Protein AF-0000000066796829 (afdb_homodimer)

Solvent-accessible surface area (backbone atoms only — not comparable to full-atom values): 8267 Å² total; per-residue (Å²): 118,46,77,46,68,34,30,33,45,28,38,70,89,47,77,33,18,31,43,58,81,25,23,93,89,48,66,64,82,43,70,32,75,47,70,86,57,34,34,76,34,81,59,72,80,73,47,68,70,64,59,91,54,31,36,45,30,37,34,38,38,39,36,41,74,45,77,40,81,51,78,79,128,118,46,75,46,69,33,29,31,45,28,38,69,88,48,76,34,18,31,42,58,79,24,25,92,88,48,66,64,80,43,71,32,72,47,70,88,56,33,32,76,39,70,78,78,62,80,56,68,70,64,59,90,54,33,36,43,31,38,34,38,38,38,35,40,74,45,77,42,81,52,78,78,127

pLDDT: mean 91.76, std 9.73, range [49.38, 98.56]

Radius of gyration: 23.04 Å; Cα contacts (8 Å, |Δi|>4): 314; chains: 2; bounding box: 33×63×37 Å

Organism: Staphylococcus aureus (strain NCTC 8325 / PS 47) (NCBI:txid93061)

InterPro domains:
  IPR018918 Protein of unknown function DUF2483 [PF10656] (1-72)

Sequence (146 aa):
MKQTVTYLIKHKDENLFITNRPTEVNDTVKYSTDMRDAREFDGLDKTVIDMSKHKAIKKTVTETIEYEKVEHDMKQTVTYLIKHKDENLFITNRPTEVNDTVKYSTDMRDAREFDGLDKTVIDMSKHKAIKKTVTETIEYEKVEHD

Structure (mmCIF, N/CA/C/O backbone):
data_AF-0000000066796829-model_v1
#
loop_
_entity.id
_entity.type
_entity.pdbx_description
1 polymer 'Conserved hypothetical phage protein'
#
loop_
_atom_site.group_PDB
_atom_site.id
_atom_site.type_symbol
_atom_site.label_atom_id
_atom_site.label_alt_id
_atom_site.label_comp_id
_atom_site.label_asym_id
_atom_site.label_entity_id
_atom_site.label_seq_id
_atom_site.pdbx_PDB_ins_code
_atom_site.Cartn_x
_atom_site.Cartn_y
_atom_site.Cartn_z
_atom_site.occupancy
_atom_site.B_iso_or_equiv
_atom_site.auth_seq_id
_atom_site.auth_comp_id
_atom_site.auth_asym_id
_atom_site.auth_atom_id
_atom_site.pdbx_PDB_model_num
ATOM 1 N N . MET A 1 1 ? -6.445 5.77 -8.773 1 87.88 1 MET A N 1
ATOM 2 C CA . MET A 1 1 ? -6.688 4.395 -8.352 1 87.88 1 MET A CA 1
ATOM 3 C C . MET A 1 1 ? -5.574 3.471 -8.836 1 87.88 1 MET A C 1
ATOM 5 O O . MET A 1 1 ? -5.043 3.654 -9.93 1 87.88 1 MET A O 1
ATOM 9 N N . LYS A 1 2 ? -5.012 2.77 -7.871 1 94.12 2 LYS A N 1
ATOM 10 C CA . LYS A 1 2 ? -3.971 1.809 -8.227 1 94.12 2 LYS A CA 1
ATOM 11 C C . LYS A 1 2 ? -4.414 0.381 -7.918 1 94.12 2 LYS A C 1
ATOM 13 O O . LYS A 1 2 ? -4.938 0.106 -6.84 1 94.12 2 LYS A O 1
ATOM 18 N N . GLN A 1 3 ? -4.168 -0.468 -8.953 1 96.25 3 GLN A N 1
ATOM 19 C CA . GLN A 1 3 ? -4.5 -1.877 -8.773 1 96.25 3 GLN A CA 1
ATOM 20 C C . GLN A 1 3 ? -3.271 -2.76 -8.969 1 96.25 3 GLN A C 1
ATOM 22 O O . GLN A 1 3 ? -2.49 -2.543 -9.898 1 96.25 3 GLN A O 1
ATOM 27 N N . THR A 1 4 ? -3.1 -3.609 -8.062 1 96.25 4 THR A N 1
ATOM 28 C CA . THR A 1 4 ? -2.051 -4.613 -8.195 1 96.25 4 THR A CA 1
ATOM 29 C C . THR A 1 4 ? -2.646 -6.02 -8.219 1 96.25 4 THR A C 1
ATOM 31 O O . THR A 1 4 ? -3.469 -6.363 -7.367 1 96.25 4 THR A O 1
ATOM 34 N N . VAL A 1 5 ? -2.178 -6.781 -9.18 1 95.75 5 VAL A N 1
ATOM 35 C CA . VAL A 1 5 ? -2.682 -8.141 -9.297 1 95.75 5 VAL A CA 1
ATOM 36 C C . VAL A 1 5 ? -1.541 -9.141 -9.086 1 95.75 5 VAL A C 1
ATOM 38 O O . VAL A 1 5 ? -0.478 -9.008 -9.703 1 95.75 5 VAL A O 1
ATOM 41 N N . THR A 1 6 ? -1.811 -10.047 -8.188 1 96.19 6 THR A N 1
ATOM 42 C CA . THR A 1 6 ? -0.888 -11.164 -7.992 1 96.19 6 THR A CA 1
ATOM 43 C C . THR A 1 6 ? -1.645 -12.484 -7.91 1 96.19 6 THR A C 1
ATOM 45 O O . THR A 1 6 ? -2.877 -12.5 -7.926 1 96.19 6 THR A O 1
ATOM 48 N N . TYR A 1 7 ? -0.802 -13.586 -7.938 1 95.56 7 TYR A N 1
ATOM 49 C CA . TYR A 1 7 ? -1.424 -14.906 -7.891 1 95.56 7 TYR A CA 1
ATOM 50 C C . TYR A 1 7 ? -0.805 -15.758 -6.789 1 95.56 7 TYR A C 1
ATOM 52 O O . TYR A 1 7 ? 0.418 -15.781 -6.629 1 95.56 7 TYR A O 1
ATOM 60 N N . LEU A 1 8 ? -1.748 -16.297 -6.102 1 96.12 8 LEU A N 1
ATOM 61 C CA . LEU A 1 8 ? -1.353 -17.375 -5.191 1 96.12 8 LEU A CA 1
ATOM 62 C C . LEU A 1 8 ? -1.583 -18.734 -5.824 1 96.12 8 LEU A C 1
ATOM 64 O O . LEU A 1 8 ? -2.545 -18.922 -6.57 1 96.12 8 LEU A O 1
ATOM 68 N N . ILE A 1 9 ? -0.683 -19.688 -5.496 1 95.62 9 ILE A N 1
ATOM 69 C CA . ILE A 1 9 ? -0.829 -21.031 -6.07 1 95.62 9 ILE A CA 1
ATOM 70 C C . ILE A 1 9 ? -1.148 -22.031 -4.965 1 95.62 9 ILE A C 1
ATOM 72 O O . ILE A 1 9 ? -0.432 -22.109 -3.963 1 95.62 9 ILE A O 1
ATOM 76 N N . LYS A 1 10 ? -2.201 -22.734 -5.238 1 96.31 10 LYS A N 1
ATOM 77 C CA . LYS A 1 10 ? -2.746 -23.688 -4.281 1 96.31 10 LYS A CA 1
ATOM 78 C C . LYS A 1 10 ? -2.836 -25.094 -4.891 1 96.31 10 LYS A C 1
ATOM 80 O O . LYS A 1 10 ? -3.154 -25.234 -6.07 1 96.31 10 LYS A O 1
ATOM 85 N N . HIS A 1 11 ? -2.518 -26.094 -4.004 1 96.31 11 HIS A N 1
ATOM 86 C CA . HIS A 1 11 ? -2.76 -27.453 -4.449 1 96.31 11 HIS A CA 1
ATOM 87 C C . HIS A 1 11 ? -4.242 -27.688 -4.723 1 96.31 11 HIS A C 1
ATOM 89 O O . HIS A 1 11 ? -5.098 -27.234 -3.963 1 96.31 11 HIS A O 1
ATOM 95 N N . LYS A 1 12 ? -4.613 -28.453 -5.727 1 94.06 12 LYS A N 1
ATOM 96 C CA . LYS A 1 12 ? -5.992 -28.609 -6.168 1 94.06 12 LYS A CA 1
ATOM 97 C C . LYS A 1 12 ? -6.801 -29.422 -5.156 1 94.06 12 LYS A C 1
ATOM 99 O O . LYS A 1 12 ? -7.984 -29.156 -4.941 1 94.06 12 LYS A O 1
ATOM 104 N N . ASP A 1 13 ? -6.18 -30.297 -4.461 1 94.81 13 ASP A N 1
ATOM 105 C CA . ASP A 1 13 ? -6.906 -31.281 -3.66 1 94.81 13 ASP A CA 1
ATOM 106 C C . ASP A 1 13 ? -6.734 -31 -2.168 1 94.81 13 ASP A C 1
ATOM 108 O O . ASP A 1 13 ? -7.348 -31.672 -1.334 1 94.81 13 ASP A O 1
ATOM 112 N N . GLU A 1 14 ? -5.84 -30.125 -1.854 1 96.06 14 GLU A N 1
ATOM 113 C CA . GLU A 1 14 ? -5.539 -29.859 -0.451 1 96.06 14 GLU A CA 1
ATOM 114 C C . GLU A 1 14 ? -5.453 -28.359 -0.18 1 96.06 14 GLU A C 1
ATOM 116 O O . GLU A 1 14 ? -5.281 -27.562 -1.106 1 96.06 14 GLU A O 1
ATOM 121 N N . ASN A 1 15 ? -5.66 -28.125 1.107 1 96.25 15 ASN A N 1
ATOM 122 C CA . ASN A 1 15 ? -5.492 -26.734 1.517 1 96.25 15 ASN A CA 1
ATOM 123 C C . ASN A 1 15 ? -4.027 -26.406 1.779 1 96.25 15 ASN A C 1
ATOM 125 O O . ASN A 1 15 ? -3.65 -26.094 2.908 1 96.25 15 ASN A O 1
ATOM 129 N N . LEU A 1 16 ? -3.275 -26.562 0.697 1 98.12 16 LEU A N 1
ATOM 130 C CA . LEU A 1 16 ? -1.84 -26.297 0.74 1 98.12 16 LEU A CA 1
ATOM 131 C C . LEU A 1 16 ? -1.46 -25.188 -0.233 1 98.12 16 LEU A C 1
ATOM 133 O O . LEU A 1 16 ? -1.649 -25.328 -1.443 1 98.12 16 LEU A O 1
ATOM 137 N N . PHE A 1 17 ? -0.883 -24.141 0.291 1 97.81 17 PHE A N 1
ATOM 138 C CA . PHE A 1 17 ? -0.475 -23 -0.516 1 97.81 17 PHE A CA 1
ATOM 139 C C . PHE A 1 17 ? 1.038 -22.969 -0.693 1 97.81 17 PHE A C 1
ATOM 141 O O . PHE A 1 17 ? 1.784 -23.203 0.26 1 97.81 17 PHE A O 1
ATOM 148 N N . ILE A 1 18 ? 1.49 -22.656 -1.887 1 96.88 18 ILE A N 1
ATOM 149 C CA . ILE A 1 18 ? 2.922 -22.594 -2.164 1 96.88 18 ILE A CA 1
ATOM 150 C C . ILE A 1 18 ? 3.518 -21.344 -1.506 1 96.88 18 ILE A C 1
ATOM 152 O O . ILE A 1 18 ? 2.971 -20.25 -1.63 1 96.88 18 ILE A O 1
ATOM 156 N N . THR A 1 19 ? 4.695 -21.609 -0.839 1 97.5 19 THR A N 1
ATOM 157 C CA . THR A 1 19 ? 5.246 -20.5 -0.053 1 97.5 19 THR A CA 1
ATOM 158 C C . THR A 1 19 ? 6.57 -20.031 -0.644 1 97.5 19 THR A C 1
ATOM 160 O O . THR A 1 19 ? 7.098 -18.984 -0.24 1 97.5 19 THR A O 1
ATOM 163 N N . ASN A 1 20 ? 7.195 -20.781 -1.555 1 95.44 20 ASN A N 1
ATOM 164 C CA . ASN A 1 20 ? 8.461 -20.406 -2.174 1 95.44 20 ASN A CA 1
ATOM 165 C C . ASN A 1 20 ? 8.352 -20.359 -3.695 1 95.44 20 ASN A C 1
ATOM 167 O O . ASN A 1 20 ? 7.262 -20.531 -4.246 1 95.44 20 ASN A O 1
ATOM 171 N N . ARG A 1 21 ? 9.461 -19.922 -4.309 1 93 21 ARG A N 1
ATOM 172 C CA . ARG A 1 21 ? 9.508 -19.844 -5.766 1 93 21 ARG A CA 1
ATOM 173 C C . ARG A 1 21 ? 10.367 -20.969 -6.344 1 93 21 ARG A C 1
ATOM 175 O O . ARG A 1 21 ? 11.57 -20.781 -6.566 1 93 21 ARG A O 1
ATOM 182 N N . PRO A 1 22 ? 9.727 -21.984 -6.66 1 92.62 22 PRO A N 1
ATOM 183 C CA . PRO A 1 22 ? 10.516 -23.031 -7.312 1 92.62 22 PRO A CA 1
ATOM 184 C C . PRO A 1 22 ? 11.039 -22.609 -8.688 1 92.62 22 PRO A C 1
ATOM 186 O O . PRO A 1 22 ? 10.32 -21.953 -9.445 1 92.62 22 PRO A O 1
ATOM 189 N N . THR A 1 23 ? 12.266 -22.906 -8.961 1 90.31 23 THR A N 1
ATOM 190 C CA . THR A 1 23 ? 12.898 -22.641 -10.25 1 90.31 23 THR A CA 1
ATOM 191 C C . THR A 1 23 ? 13.547 -23.891 -10.805 1 90.31 23 THR A C 1
ATOM 193 O O . THR A 1 23 ? 13.492 -24.953 -10.18 1 90.31 23 THR A O 1
ATOM 196 N N . GLU A 1 24 ? 14.156 -23.766 -12.023 1 88.75 24 GLU A N 1
ATOM 197 C CA . GLU A 1 24 ? 14.844 -24.906 -12.625 1 88.75 24 GLU A CA 1
ATOM 198 C C . GLU A 1 24 ? 16.031 -25.344 -11.781 1 88.75 24 GLU A C 1
ATOM 200 O O . GLU A 1 24 ? 16.359 -26.531 -11.711 1 88.75 24 GLU A O 1
ATOM 205 N N . VAL A 1 25 ? 16.641 -24.422 -11.109 1 89.31 25 VAL A N 1
ATOM 206 C CA . VAL A 1 25 ? 17.82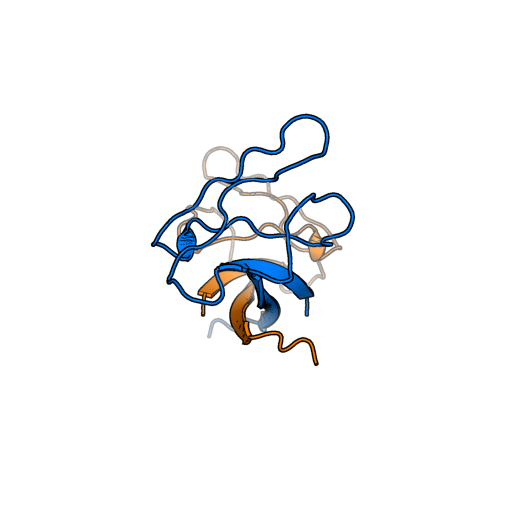8 -24.688 -10.312 1 89.31 25 VAL A CA 1
ATOM 207 C C . VAL A 1 25 ? 17.422 -25.266 -8.961 1 89.31 25 VAL A C 1
ATOM 209 O O . VAL A 1 25 ? 18.031 -26.234 -8.477 1 89.31 25 VAL A O 1
ATOM 212 N N . ASN A 1 26 ? 16.453 -24.703 -8.367 1 91.31 26 ASN A N 1
ATOM 213 C CA . ASN A 1 26 ? 15.852 -25.188 -7.125 1 91.31 26 ASN A CA 1
ATOM 214 C C . ASN A 1 26 ? 14.367 -25.484 -7.297 1 91.31 26 ASN A C 1
ATOM 216 O O . ASN A 1 26 ? 13.531 -24.594 -7.152 1 91.31 26 ASN A O 1
ATOM 220 N N . ASP A 1 27 ? 14.133 -26.797 -7.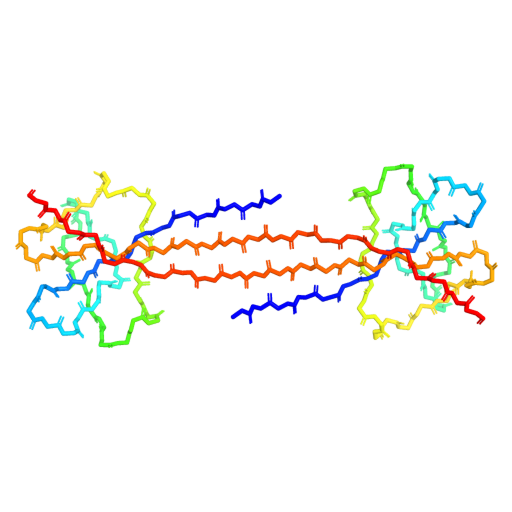453 1 90.31 27 ASP A N 1
ATOM 221 C CA . ASP A 1 27 ? 12.766 -27.141 -7.812 1 90.31 27 ASP A CA 1
ATOM 222 C C . ASP A 1 27 ? 11.969 -27.578 -6.586 1 90.31 27 ASP A C 1
ATOM 224 O O . ASP A 1 27 ? 10.852 -28.094 -6.715 1 90.31 27 ASP A O 1
ATOM 228 N N . THR A 1 28 ? 12.547 -27.359 -5.438 1 94.88 28 THR A N 1
ATOM 229 C CA . THR A 1 28 ? 11.82 -27.672 -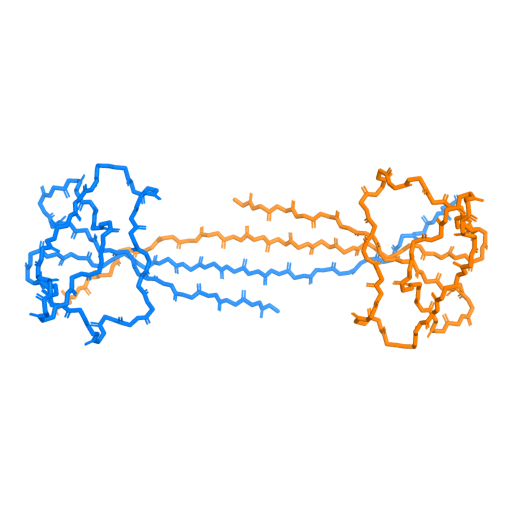4.211 1 94.88 28 THR A CA 1
ATOM 230 C C . THR A 1 28 ? 10.562 -26.812 -4.098 1 94.88 28 THR A C 1
ATOM 232 O O . THR A 1 28 ? 10.617 -25.594 -4.336 1 94.88 28 THR A O 1
ATOM 235 N N . VAL A 1 29 ? 9.492 -27.531 -3.742 1 95.31 29 VAL A N 1
ATOM 236 C CA . VAL A 1 29 ? 8.25 -26.797 -3.518 1 95.31 29 VAL A CA 1
ATOM 237 C C . VAL A 1 29 ? 7.871 -26.859 -2.039 1 95.31 29 VAL A C 1
ATOM 239 O O . VAL A 1 29 ? 7.785 -27.938 -1.458 1 95.31 29 VAL A O 1
ATOM 242 N N . LYS A 1 30 ? 7.707 -25.719 -1.484 1 97.06 30 LYS A N 1
ATOM 243 C CA . LYS A 1 30 ? 7.281 -25.625 -0.091 1 97.06 30 LYS A CA 1
ATOM 244 C C . LYS A 1 30 ? 5.832 -25.172 0.011 1 97.06 30 LYS A C 1
ATOM 246 O O . LYS A 1 30 ? 5.363 -24.375 -0.811 1 97.06 30 LYS A O 1
ATOM 251 N N . TYR A 1 31 ? 5.148 -25.641 1.113 1 98 31 TYR A N 1
ATOM 252 C CA . TYR A 1 31 ? 3.721 -25.391 1.276 1 98 31 TYR A CA 1
ATOM 253 C C . TYR A 1 31 ? 3.414 -24.891 2.686 1 98 31 TYR A C 1
ATOM 255 O O . TYR A 1 31 ? 4.203 -25.109 3.609 1 98 31 TYR A O 1
ATOM 263 N N . SER A 1 32 ? 2.332 -24.234 2.783 1 98.56 32 SER A N 1
ATOM 264 C CA . SER A 1 32 ? 1.718 -23.875 4.055 1 98.56 32 SER A CA 1
ATOM 265 C C . SER A 1 32 ? 0.21 -24.094 4.027 1 98.56 32 SER A C 1
ATOM 267 O O . SER A 1 32 ? -0.426 -23.953 2.98 1 98.56 32 SER A O 1
ATOM 269 N N . THR A 1 33 ? -0.346 -24.406 5.227 1 97.88 33 THR A N 1
ATOM 270 C CA . THR A 1 33 ? -1.798 -24.5 5.328 1 97.88 33 THR A CA 1
ATOM 271 C C . THR A 1 33 ? -2.414 -23.125 5.566 1 97.88 33 THR A C 1
ATOM 273 O O . THR A 1 33 ? -3.633 -22.953 5.477 1 97.88 33 THR A O 1
ATOM 276 N N . ASP A 1 34 ? -1.61 -22.203 5.844 1 97.75 34 ASP A N 1
ATOM 277 C CA . ASP A 1 34 ? -2.041 -20.828 6.031 1 97.75 34 ASP A CA 1
ATOM 278 C C . ASP A 1 34 ? -1.873 -20.016 4.742 1 97.75 34 ASP A C 1
ATOM 280 O O . ASP A 1 34 ? -0.752 -19.828 4.266 1 97.75 34 ASP A O 1
ATOM 284 N N . MET A 1 35 ? -3.01 -19.594 4.188 1 95.81 35 MET A N 1
ATOM 285 C CA . MET A 1 35 ? -2.988 -18.828 2.945 1 95.81 35 MET A CA 1
ATOM 286 C C . MET A 1 35 ? -2.156 -17.562 3.1 1 95.81 35 MET A C 1
ATOM 288 O O . MET A 1 35 ? -1.556 -17.078 2.135 1 95.81 35 MET A O 1
ATOM 292 N N . ARG A 1 36 ? -1.982 -17.062 4.246 1 95.12 36 ARG A N 1
ATOM 293 C CA . ARG A 1 36 ? -1.253 -15.812 4.469 1 95.12 36 ARG A CA 1
ATOM 294 C C . ARG A 1 36 ? 0.238 -16 4.207 1 95.12 36 ARG A C 1
ATOM 296 O O . ARG A 1 36 ? 0.959 -15.023 3.982 1 95.12 36 ARG A O 1
ATOM 303 N N . ASP A 1 37 ? 0.633 -17.219 4.168 1 97.38 37 ASP A N 1
ATOM 304 C CA . ASP A 1 37 ? 2.039 -17.531 3.941 1 97.38 37 ASP A CA 1
ATOM 305 C C . ASP A 1 37 ? 2.332 -17.703 2.451 1 97.38 37 ASP A C 1
ATOM 307 O O . ASP A 1 37 ? 3.492 -17.797 2.049 1 97.38 37 ASP A O 1
ATOM 311 N N . ALA A 1 38 ? 1.327 -17.703 1.727 1 97.12 38 ALA A N 1
ATOM 312 C CA . ALA A 1 38 ? 1.488 -18 0.308 1 97.12 38 ALA A CA 1
ATOM 313 C C . ALA A 1 38 ? 2.377 -16.969 -0.381 1 97.12 38 ALA A C 1
ATOM 315 O O . ALA A 1 38 ? 2.264 -15.773 -0.119 1 97.12 38 ALA A O 1
ATOM 316 N N . ARG A 1 39 ? 3.146 -17.469 -1.212 1 95.62 39 ARG A N 1
ATOM 317 C CA . ARG A 1 39 ? 3.906 -16.578 -2.086 1 95.62 39 ARG A CA 1
ATOM 318 C C . ARG A 1 39 ? 3.002 -15.93 -3.127 1 95.62 39 ARG A C 1
ATOM 320 O O . ARG A 1 39 ? 2.125 -16.594 -3.691 1 95.62 39 ARG A O 1
ATOM 327 N N . GLU A 1 40 ? 3.277 -14.656 -3.363 1 95.75 40 GLU A N 1
ATOM 328 C CA . GLU A 1 40 ? 2.564 -13.961 -4.426 1 95.75 40 GLU A CA 1
ATOM 329 C C . GLU A 1 40 ? 3.367 -13.953 -5.723 1 95.75 40 GLU A C 1
ATOM 331 O O . GLU A 1 40 ? 4.527 -13.547 -5.742 1 95.75 40 GLU A O 1
ATOM 336 N N . PHE A 1 41 ? 2.697 -14.367 -6.77 1 93.56 41 PHE A N 1
ATOM 337 C CA . PHE A 1 41 ? 3.324 -14.43 -8.086 1 93.56 41 PHE A CA 1
ATOM 338 C C . PHE A 1 41 ? 2.742 -13.367 -9.008 1 93.56 41 PHE A C 1
ATOM 340 O O . PHE A 1 41 ? 1.546 -13.078 -8.961 1 93.56 41 PHE A O 1
ATOM 347 N N . ASP A 1 42 ? 3.486 -12.625 -9.82 1 87.31 42 ASP A N 1
ATOM 348 C CA . ASP A 1 42 ? 3.016 -11.633 -10.781 1 87.31 42 ASP A CA 1
ATOM 349 C C . ASP A 1 42 ? 3.027 -12.195 -12.203 1 87.31 42 ASP A C 1
ATOM 351 O O . ASP A 1 42 ? 2.418 -11.625 -13.109 1 87.31 42 ASP A O 1
ATOM 355 N N . GLY A 1 43 ? 3.545 -13.242 -12.445 1 70.56 43 GLY A N 1
ATOM 356 C CA . GLY A 1 43 ? 3.709 -13.984 -13.68 1 70.56 43 GLY A CA 1
ATOM 357 C C . GLY A 1 43 ? 4.344 -15.344 -13.484 1 70.56 43 GLY A C 1
ATOM 358 O O . GLY A 1 43 ? 5.129 -15.539 -12.555 1 70.56 43 GLY A O 1
ATOM 359 N N . LEU A 1 44 ? 3.512 -16.219 -13.703 1 62.69 44 LEU A N 1
ATOM 360 C CA . LEU A 1 44 ? 3.969 -17.594 -13.484 1 62.69 44 LEU A CA 1
ATOM 361 C C . LEU A 1 44 ? 5.094 -17.938 -14.453 1 62.69 44 LEU A C 1
ATOM 363 O O . LEU A 1 44 ? 5.566 -19.078 -14.469 1 62.69 44 LEU A O 1
ATOM 367 N N . ASP A 1 45 ? 5.676 -17.062 -15.195 1 61.5 45 ASP A N 1
ATOM 368 C CA . ASP A 1 45 ? 6.504 -17.469 -16.328 1 61.5 45 ASP A CA 1
ATOM 369 C C . ASP A 1 45 ? 7.82 -18.078 -15.844 1 61.5 45 ASP A C 1
ATOM 371 O O . ASP A 1 45 ? 8.367 -18.969 -16.5 1 61.5 45 ASP A O 1
ATOM 375 N N . LYS A 1 46 ? 8.32 -17.797 -14.648 1 70.31 46 LYS A N 1
ATOM 376 C CA . LYS A 1 46 ? 9.656 -18.312 -14.344 1 70.31 46 LYS A CA 1
ATOM 377 C C . LYS A 1 46 ? 9.594 -19.406 -13.281 1 70.31 46 LYS A C 1
ATOM 379 O O . LYS A 1 46 ? 10.609 -19.734 -12.672 1 70.31 46 LYS A O 1
ATOM 384 N N . THR A 1 47 ? 8.406 -19.938 -13.117 1 79.75 47 THR A N 1
ATOM 385 C CA . THR A 1 47 ? 8.32 -20.938 -12.062 1 79.75 47 THR A CA 1
ATOM 386 C C . THR A 1 47 ? 8.117 -22.328 -12.656 1 79.75 47 THR A C 1
ATOM 388 O O . THR A 1 47 ? 7.656 -22.469 -13.797 1 79.75 47 THR A O 1
ATOM 391 N N . VAL A 1 48 ? 8.695 -23.344 -12.016 1 87.81 48 VAL A N 1
ATOM 392 C CA . VAL A 1 48 ? 8.539 -24.734 -12.43 1 87.81 48 VAL A CA 1
ATOM 393 C C . VAL A 1 48 ? 7.41 -25.391 -11.633 1 87.81 48 VAL A C 1
ATOM 395 O O . VAL A 1 48 ? 7.551 -26.516 -11.148 1 87.81 48 VAL A O 1
ATOM 398 N N . ILE A 1 49 ? 6.379 -24.688 -11.492 1 91.44 49 ILE A N 1
ATOM 399 C CA . ILE A 1 49 ? 5.242 -25.203 -10.75 1 91.44 49 ILE A CA 1
ATOM 400 C C . ILE A 1 49 ? 4.355 -26.031 -11.672 1 91.44 49 ILE A C 1
ATOM 402 O O . ILE A 1 49 ? 4.027 -25.594 -12.781 1 91.44 49 ILE A O 1
ATOM 406 N N . ASP A 1 50 ? 3.955 -27.25 -11.258 1 91.56 50 ASP A N 1
ATOM 407 C CA . ASP A 1 50 ? 3.041 -28.125 -12 1 91.56 50 ASP A CA 1
ATOM 408 C C . ASP A 1 50 ? 1.596 -27.656 -11.852 1 91.56 50 ASP A C 1
ATOM 410 O O . ASP A 1 50 ? 0.92 -28 -10.883 1 91.56 50 ASP A O 1
ATOM 414 N N . MET A 1 51 ? 1.081 -27.047 -12.828 1 91.88 51 MET A N 1
ATOM 415 C CA . MET A 1 51 ? -0.245 -26.453 -12.758 1 91.88 51 MET A CA 1
ATOM 416 C C . MET A 1 51 ? -1.335 -27.484 -12.961 1 91.88 51 MET A C 1
ATOM 418 O O . MET A 1 51 ? -2.516 -27.219 -12.742 1 91.88 51 MET A O 1
ATOM 422 N N . SER A 1 52 ? -0.97 -28.609 -13.383 1 92.25 52 SER A N 1
ATOM 423 C CA . SER A 1 52 ? -1.964 -29.672 -13.445 1 92.25 52 SER A CA 1
ATOM 424 C C . SER A 1 52 ? -2.396 -30.109 -12.047 1 92.25 52 SER A C 1
ATOM 426 O O . SER A 1 52 ? -3.496 -30.641 -11.867 1 92.25 52 SER A O 1
ATOM 428 N N . LYS A 1 53 ? -1.571 -29.828 -11.078 1 94.38 53 LYS A N 1
ATOM 429 C CA . LYS A 1 53 ? -1.854 -30.219 -9.703 1 94.38 53 LYS A CA 1
ATOM 430 C C . LYS A 1 53 ? -2.172 -29 -8.836 1 94.38 53 LYS A C 1
ATOM 432 O O . LYS A 1 53 ? -2.41 -29.141 -7.637 1 94.3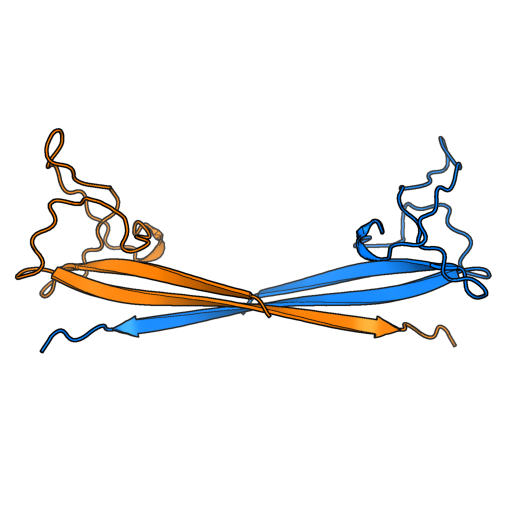8 53 LYS A O 1
ATOM 437 N N . HIS A 1 54 ? -2.117 -27.906 -9.453 1 95.31 54 HIS A N 1
ATOM 438 C CA . HIS A 1 54 ? -2.303 -26.656 -8.703 1 95.31 54 HIS A CA 1
ATOM 439 C C . HIS A 1 54 ? -3.309 -25.75 -9.391 1 95.31 54 HIS A C 1
ATOM 441 O O . HIS A 1 54 ? -3.633 -25.938 -10.562 1 95.31 54 HIS A O 1
ATOM 447 N N . LYS A 1 55 ? -3.82 -24.891 -8.609 1 94 55 LYS A N 1
ATOM 448 C CA . LYS A 1 55 ? -4.672 -23.828 -9.117 1 94 55 LYS A CA 1
ATOM 449 C C . LYS A 1 55 ? -4.211 -22.453 -8.609 1 94 55 LYS A C 1
ATOM 451 O O . LYS A 1 55 ? -3.602 -22.359 -7.543 1 94 55 LYS A O 1
ATOM 456 N N . ALA A 1 56 ? -4.52 -21.547 -9.5 1 94.31 56 ALA A N 1
ATOM 457 C CA . ALA A 1 56 ? -4.145 -20.188 -9.141 1 94.31 56 ALA A CA 1
ATOM 458 C C . ALA A 1 56 ? -5.312 -19.453 -8.484 1 94.31 56 ALA A C 1
ATOM 460 O O . ALA A 1 56 ? -6.469 -19.625 -8.875 1 94.31 56 ALA A O 1
ATOM 461 N N . ILE A 1 57 ? -4.996 -18.688 -7.512 1 95.56 57 ILE A N 1
ATOM 462 C CA . ILE A 1 57 ? -5.902 -17.734 -6.895 1 95.56 57 ILE A CA 1
ATOM 463 C C . ILE A 1 57 ? -5.449 -16.312 -7.219 1 95.56 57 ILE A C 1
ATOM 465 O O . ILE A 1 57 ? -4.332 -15.914 -6.867 1 95.56 57 ILE A O 1
ATOM 469 N N . LYS A 1 58 ? -6.355 -15.617 -7.824 1 96.06 58 LYS A N 1
ATOM 470 C CA . LYS A 1 58 ? -6.062 -14.227 -8.164 1 96.06 58 LYS A CA 1
ATOM 471 C C . LYS A 1 58 ? -6.293 -13.312 -6.965 1 96.06 58 LYS A C 1
ATOM 473 O O . LYS A 1 58 ? -7.344 -13.375 -6.324 1 96.06 58 LYS A O 1
ATOM 478 N N . LYS A 1 59 ? -5.289 -12.586 -6.668 1 96.38 59 LYS A N 1
ATOM 479 C CA . LYS A 1 59 ? -5.363 -11.547 -5.645 1 96.38 59 LYS A CA 1
ATOM 480 C C . LYS A 1 59 ? -5.289 -10.156 -6.273 1 96.38 59 LYS A C 1
ATOM 482 O O . LYS A 1 59 ? -4.32 -9.828 -6.957 1 96.38 59 LYS A O 1
ATOM 487 N N . THR A 1 60 ? -6.273 -9.352 -6.004 1 97.31 60 THR A N 1
ATOM 488 C CA . THR A 1 60 ? -6.289 -7.977 -6.5 1 97.31 60 THR A CA 1
ATOM 489 C C . THR A 1 60 ? -6.289 -6.984 -5.34 1 97.31 60 THR A C 1
ATOM 491 O O . THR A 1 60 ? -7.16 -7.043 -4.469 1 97.31 60 THR A O 1
ATOM 494 N N . VAL A 1 61 ? -5.348 -6.203 -5.305 1 97.38 61 VAL A N 1
ATOM 495 C CA . VAL A 1 61 ? -5.289 -5.109 -4.344 1 97.38 61 VAL A CA 1
ATOM 496 C C . VAL A 1 61 ? -5.629 -3.793 -5.035 1 97.38 61 VAL A C 1
ATOM 498 O O . VAL A 1 61 ? -4.953 -3.389 -5.984 1 97.38 61 VAL A O 1
ATOM 501 N N . THR A 1 62 ? -6.668 -3.191 -4.613 1 98.25 62 THR A N 1
ATOM 502 C CA . THR A 1 62 ? -7.082 -1.901 -5.152 1 98.25 62 THR A CA 1
ATOM 503 C C . THR A 1 62 ? -6.871 -0.793 -4.125 1 98.25 62 THR A C 1
ATOM 505 O O . THR A 1 62 ? -7.332 -0.897 -2.986 1 98.25 62 THR A O 1
ATOM 508 N N . GLU A 1 63 ? -6.148 0.122 -4.574 1 98.12 63 GLU A N 1
ATOM 509 C CA . GLU A 1 63 ? -5.922 1.296 -3.736 1 98.12 63 GLU A CA 1
ATOM 510 C C . GLU A 1 63 ? -6.625 2.525 -4.305 1 98.12 63 GLU A C 1
ATOM 512 O O . GLU A 1 63 ? -6.453 2.854 -5.48 1 98.12 63 GLU A O 1
ATOM 517 N N . THR A 1 64 ? -7.41 3.18 -3.473 1 97.81 64 THR A N 1
ATOM 518 C CA . THR A 1 64 ? -8.047 4.441 -3.826 1 97.81 64 THR A CA 1
ATOM 519 C C . THR A 1 64 ? -7.637 5.551 -2.859 1 97.81 64 THR A C 1
ATOM 521 O O . THR A 1 64 ? -7.496 5.309 -1.658 1 97.81 64 THR A O 1
ATOM 524 N N . ILE A 1 65 ? -7.355 6.703 -3.514 1 96.56 65 ILE A N 1
ATOM 525 C CA . ILE A 1 65 ? -6.973 7.855 -2.703 1 96.56 65 ILE A CA 1
ATOM 526 C C . ILE A 1 65 ? -8.031 8.953 -2.836 1 96.56 65 ILE A C 1
ATOM 528 O O . ILE A 1 65 ? -8.461 9.273 -3.945 1 96.56 65 ILE A O 1
ATOM 532 N N . GLU A 1 66 ? -8.445 9.438 -1.754 1 97.19 66 GLU A N 1
ATOM 533 C CA . GLU A 1 66 ? -9.375 10.562 -1.705 1 97.19 66 GLU A CA 1
ATOM 534 C C . GLU A 1 66 ? -8.797 11.734 -0.917 1 97.19 66 GLU A C 1
ATOM 536 O O . GLU A 1 66 ? -8.148 11.531 0.115 1 97.19 66 GLU A O 1
ATOM 541 N N . TYR A 1 67 ? -9.031 12.906 -1.453 1 96.44 67 TYR A N 1
ATOM 542 C CA . TYR A 1 67 ? -8.672 14.141 -0.764 1 96.44 67 TYR A CA 1
ATOM 543 C C . TYR A 1 67 ? -9.906 14.953 -0.423 1 96.44 67 TYR A C 1
ATOM 545 O O . TYR A 1 67 ? -10.836 15.047 -1.229 1 96.44 67 TYR A O 1
ATOM 553 N N . GLU A 1 68 ? -9.867 15.453 0.803 1 96.25 68 GLU A N 1
ATOM 554 C CA . GLU A 1 68 ? -10.953 16.312 1.249 1 96.25 68 GLU A CA 1
ATOM 555 C C . GLU A 1 68 ? -10.414 17.531 2.018 1 96.25 68 GLU A C 1
ATOM 557 O O . GLU A 1 68 ? -9.578 17.375 2.91 1 96.25 68 GLU A O 1
ATOM 562 N N . LYS A 1 69 ? -10.953 18.703 1.669 1 93 69 LYS A N 1
ATOM 563 C CA . LYS A 1 69 ? -10.625 19.875 2.473 1 93 69 LYS A CA 1
ATOM 564 C C . LYS A 1 69 ? -11.289 19.812 3.846 1 93 69 LYS A C 1
ATOM 566 O O . LYS A 1 69 ? -12.461 19.469 3.959 1 93 69 LYS A O 1
ATOM 571 N N . VAL A 1 70 ? -10.406 20.078 4.871 1 88.88 70 VAL A N 1
ATOM 572 C CA . VAL A 1 70 ? -10.961 20.094 6.223 1 88.88 70 VAL A CA 1
ATOM 573 C C . VAL A 1 70 ? -11.32 21.516 6.617 1 88.88 70 VAL A C 1
ATOM 575 O O . VAL A 1 70 ? -10.516 22.438 6.469 1 88.88 70 VAL A O 1
ATOM 578 N N . GLU A 1 71 ? -12.562 21.953 6.68 1 73.12 71 GLU A N 1
ATOM 579 C CA . GLU A 1 71 ? -12.969 23.281 7.133 1 73.12 71 GLU A CA 1
ATOM 580 C C . GLU A 1 71 ? -13.031 23.344 8.656 1 73.12 71 GLU A C 1
ATOM 582 O O . GLU A 1 71 ? -13.578 22.453 9.305 1 73.12 71 GLU A O 1
ATOM 587 N N . HIS A 1 72 ? -12.133 23.922 9.25 1 62.62 72 HIS A N 1
ATOM 588 C CA . HIS A 1 72 ? -12.383 24.219 10.664 1 62.62 72 HIS A CA 1
ATOM 589 C C . HIS A 1 72 ? -13.398 25.344 10.828 1 62.62 72 HIS A C 1
ATOM 591 O O . HIS A 1 72 ? -13.289 26.375 10.164 1 62.62 72 HIS A O 1
ATOM 597 N N . ASP A 1 73 ? -14.594 24.953 11.219 1 49.41 73 ASP A N 1
ATOM 598 C CA . ASP A 1 73 ? -15.414 26.047 11.734 1 49.41 73 ASP A CA 1
ATOM 599 C C . ASP A 1 73 ? -14.727 26.734 12.914 1 49.41 73 ASP A C 1
ATOM 601 O O . ASP A 1 73 ? -13.992 26.094 13.672 1 49.41 73 ASP A O 1
ATOM 605 N N . MET B 1 1 ? -10.445 -4.777 4.289 1 88.38 1 MET B N 1
ATOM 606 C CA . MET B 1 1 ? -10.281 -3.395 3.848 1 88.38 1 MET B CA 1
ATOM 607 C C . MET B 1 1 ? -9.445 -2.602 4.844 1 88.38 1 MET B C 1
ATOM 609 O O . MET B 1 1 ? -9.531 -2.83 6.055 1 88.38 1 MET B O 1
ATOM 613 N N . LYS B 1 2 ? -8.43 -1.968 4.293 1 94.38 2 LYS B N 1
ATOM 614 C CA . LYS B 1 2 ? -7.586 -1.127 5.137 1 94.38 2 LYS B CA 1
ATOM 615 C C . LYS B 1 2 ? -7.656 0.334 4.703 1 94.38 2 LYS B C 1
ATOM 617 O O . LYS B 1 2 ? -7.559 0.638 3.512 1 94.38 2 LYS B O 1
ATOM 622 N N . GLN B 1 3 ? -7.848 1.171 5.758 1 96.19 3 GLN B N 1
ATOM 623 C CA . GLN B 1 3 ? -7.883 2.604 5.477 1 96.19 3 GLN B CA 1
ATOM 624 C C . GLN B 1 3 ? -6.809 3.344 6.266 1 96.19 3 GLN B C 1
ATOM 626 O O . GLN B 1 3 ? -6.594 3.066 7.449 1 96.19 3 GLN B O 1
ATOM 631 N N . THR B 1 4 ? -6.145 4.152 5.551 1 96.12 4 THR B N 1
ATOM 632 C CA . THR B 1 4 ? -5.184 5.035 6.195 1 96.12 4 THR B CA 1
ATOM 633 C C . THR B 1 4 ? -5.555 6.496 5.969 1 96.12 4 THR B C 1
ATOM 635 O O . THR B 1 4 ? -5.809 6.91 4.832 1 96.12 4 THR B O 1
ATOM 638 N N . VAL B 1 5 ? -5.531 7.219 7.062 1 95.56 5 VAL B N 1
ATOM 639 C CA . VAL B 1 5 ? -5.875 8.633 6.961 1 95.56 5 VAL B CA 1
ATOM 640 C C . VAL B 1 5 ? -4.676 9.492 7.352 1 95.56 5 VAL B C 1
ATOM 642 O O . VAL B 1 5 ? -4.059 9.266 8.398 1 95.56 5 VAL B O 1
ATOM 645 N N . THR B 1 6 ? -4.355 10.391 6.449 1 96.19 6 THR B N 1
ATOM 646 C CA . THR B 1 6 ? -3.338 11.398 6.754 1 96.19 6 THR B CA 1
ATOM 647 C C . THR B 1 6 ? -3.814 12.789 6.352 1 96.19 6 THR B C 1
ATOM 649 O O . THR B 1 6 ? -4.895 12.938 5.773 1 96.19 6 THR B O 1
ATOM 652 N N . TYR B 1 7 ? -2.992 13.789 6.828 1 95.38 7 TYR B N 1
ATOM 653 C CA . TYR B 1 7 ? -3.365 15.164 6.523 1 95.38 7 TYR B CA 1
ATOM 654 C C . TYR B 1 7 ? -2.201 15.914 5.895 1 95.38 7 TYR B C 1
ATOM 656 O O . TYR B 1 7 ? -1.064 15.82 6.363 1 95.38 7 TYR B O 1
ATOM 664 N N . LEU B 1 8 ? -2.631 16.531 4.855 1 96.12 8 LEU B N 1
ATOM 665 C CA . LEU B 1 8 ? -1.727 17.516 4.277 1 96.12 8 LEU B CA 1
ATOM 666 C C . LEU B 1 8 ? -2.078 18.922 4.758 1 96.12 8 LEU B C 1
ATOM 668 O O . LEU B 1 8 ? -3.254 19.25 4.945 1 96.12 8 LEU B O 1
ATOM 672 N N . ILE B 1 9 ? -1.017 19.766 4.926 1 95.69 9 ILE B N 1
ATOM 673 C CA . ILE B 1 9 ? -1.268 21.125 5.395 1 95.69 9 ILE B CA 1
ATOM 674 C C . ILE B 1 9 ? -0.899 22.125 4.301 1 95.69 9 ILE B C 1
ATOM 676 O O . ILE B 1 9 ? 0.214 22.094 3.773 1 95.69 9 ILE B O 1
ATOM 680 N N . LYS B 1 10 ? -1.865 22.953 4.043 1 96.31 10 LYS B N 1
ATOM 681 C CA . LYS B 1 10 ? -1.767 23.938 2.969 1 96.31 10 LYS B CA 1
ATOM 682 C C . LYS B 1 10 ? -1.975 25.344 3.498 1 96.31 10 LYS B C 1
ATOM 684 O O . LYS B 1 10 ? -2.797 25.562 4.391 1 96.31 10 LYS B O 1
ATOM 689 N N . HIS B 1 11 ? -1.175 26.297 2.895 1 96.19 11 HIS B N 1
ATOM 690 C CA . HIS B 1 11 ? -1.444 27.703 3.201 1 96.19 11 HIS B CA 1
ATOM 691 C C . HIS B 1 11 ? -2.836 28.109 2.732 1 96.19 11 HIS B C 1
ATOM 693 O O . HIS B 1 11 ? -3.268 27.719 1.644 1 96.19 11 HIS B O 1
ATOM 699 N N . LYS B 1 12 ? -3.561 28.922 3.453 1 94 12 LYS B N 1
ATOM 700 C CA . LYS B 1 12 ? -4.957 29.266 3.182 1 94 12 LYS B CA 1
ATOM 701 C C . LYS B 1 12 ? -5.082 30.125 1.925 1 94 12 LYS B C 1
ATOM 703 O O . LYS B 1 12 ? -6.039 29.984 1.162 1 94 12 LYS B O 1
ATOM 708 N N . ASP B 1 13 ? -4.098 30.906 1.652 1 94.94 13 ASP B N 1
ATOM 709 C CA . ASP B 1 13 ? -4.234 31.938 0.624 1 94.94 13 ASP B CA 1
ATOM 710 C C . ASP B 1 13 ? -3.396 31.594 -0.606 1 94.94 13 ASP B C 1
ATOM 712 O O . ASP 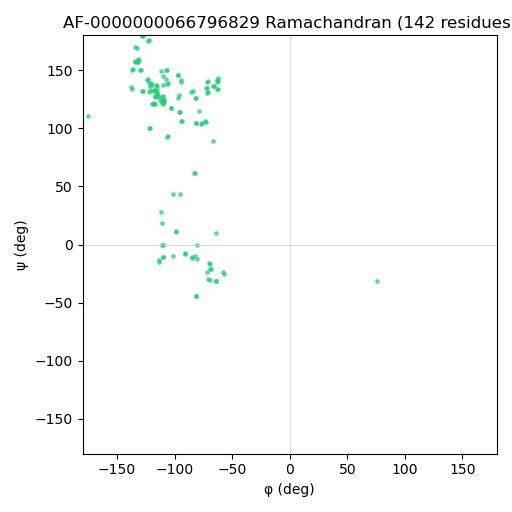B 1 13 ? -3.455 32.312 -1.616 1 94.94 13 ASP B O 1
ATOM 716 N N . GLU B 1 14 ? -2.549 30.609 -0.478 1 96.19 14 GLU B N 1
ATOM 717 C CA . GLU B 1 14 ? -1.641 30.266 -1.568 1 96.19 14 GLU B CA 1
ATOM 718 C C . GLU B 1 14 ? -1.605 28.75 -1.806 1 96.19 14 GLU B C 1
ATOM 720 O O . GLU B 1 14 ? -1.979 27.969 -0.927 1 96.19 14 GLU B O 1
ATOM 725 N N . ASN B 1 15 ? -1.201 28.5 -3.057 1 96.38 15 ASN B N 1
ATOM 726 C CA . ASN B 1 15 ? -1.014 27.078 -3.371 1 96.38 15 ASN B CA 1
ATOM 727 C C . ASN B 1 15 ? 0.35 26.578 -2.904 1 96.38 15 ASN B C 1
ATOM 729 O O . ASN B 1 15 ? 1.188 26.203 -3.721 1 96.38 15 ASN B O 1
ATOM 733 N N . LEU B 1 16 ? 0.497 26.688 -1.585 1 98.12 16 LEU B N 1
ATOM 734 C CA . LEU B 1 16 ? 1.735 26.266 -0.938 1 98.12 16 LEU B CA 1
ATOM 735 C C . LEU B 1 16 ? 1.471 25.141 0.067 1 98.12 16 LEU B C 1
ATOM 737 O O . LEU B 1 16 ? 0.725 25.328 1.03 1 98.12 16 LEU B O 1
ATOM 741 N N . PHE B 1 17 ? 2.105 24.047 -0.125 1 97.81 17 PHE B N 1
ATOM 742 C CA . PHE B 1 17 ? 1.942 22.891 0.745 1 97.81 17 PHE B CA 1
ATOM 743 C C . PHE B 1 17 ? 3.17 22.703 1.629 1 97.81 17 PHE B C 1
ATOM 745 O O . PHE B 1 17 ? 4.305 22.812 1.159 1 97.81 17 PHE B O 1
ATOM 752 N N . ILE B 1 18 ? 2.936 22.375 2.902 1 97 18 ILE B N 1
ATOM 753 C CA . ILE B 1 18 ? 4.035 22.156 3.834 1 97 18 ILE B CA 1
ATOM 754 C C . ILE B 1 18 ? 4.734 20.844 3.508 1 97 18 ILE B C 1
ATOM 756 O O . ILE B 1 18 ? 4.078 19.812 3.316 1 97 18 ILE B O 1
ATOM 760 N N . THR B 1 19 ? 6.109 20.938 3.5 1 97.75 19 THR B N 1
ATOM 761 C CA . THR B 1 19 ? 6.844 19.766 3.049 1 97.75 19 THR B CA 1
ATOM 762 C C . THR B 1 19 ? 7.652 19.156 4.191 1 97.75 19 THR B C 1
ATOM 764 O O . THR B 1 19 ? 8.18 18.047 4.07 1 97.75 19 THR B O 1
ATOM 767 N N . ASN B 1 20 ? 7.844 19.875 5.289 1 95.69 20 ASN B N 1
ATOM 768 C CA . ASN B 1 20 ? 8.609 19.391 6.434 1 95.69 20 ASN B CA 1
ATOM 769 C C . ASN B 1 20 ? 7.77 19.406 7.707 1 95.69 20 ASN B C 1
ATOM 771 O O . ASN B 1 20 ? 6.57 19.688 7.668 1 95.69 20 ASN B O 1
ATOM 775 N N . ARG B 1 21 ? 8.414 18.891 8.758 1 93.56 21 ARG B N 1
ATOM 776 C CA . ARG B 1 21 ? 7.75 18.844 10.055 1 93.56 21 ARG B CA 1
ATOM 777 C C . ARG B 1 21 ? 8.328 19.891 11.008 1 93.56 21 ARG B C 1
ATOM 779 O O . ARG B 1 21 ? 9.234 19.594 11.789 1 93.56 21 ARG B O 1
ATOM 786 N N . PRO B 1 22 ? 7.727 20.984 11 1 92.56 22 PRO B N 1
ATOM 787 C CA . PRO B 1 22 ? 8.203 21.953 11.984 1 92.56 22 PRO B CA 1
ATOM 788 C C . PRO B 1 22 ? 7.945 21.516 13.422 1 92.56 22 PRO B C 1
ATOM 790 O O . PRO B 1 22 ? 6.879 20.969 13.727 1 92.56 22 PRO B O 1
ATOM 793 N N . THR B 1 23 ? 8.922 21.688 14.266 1 90.81 23 THR B N 1
ATOM 794 C CA . THR B 1 23 ? 8.82 21.375 15.688 1 90.81 23 THR B CA 1
ATOM 795 C C . THR B 1 23 ? 9.258 22.578 16.531 1 90.81 23 THR B C 1
ATOM 797 O O . THR B 1 23 ? 9.633 23.625 15.984 1 90.81 23 THR B O 1
ATOM 800 N N . GLU B 1 24 ? 9.188 22.391 17.891 1 89.19 24 GLU B N 1
ATOM 801 C CA . GLU B 1 24 ? 9.617 23.469 18.797 1 89.19 24 GLU B CA 1
ATOM 802 C C . GLU B 1 24 ? 11.109 23.75 18.625 1 89.19 24 GLU B C 1
ATOM 804 O O . GLU B 1 24 ? 11.539 24.906 18.75 1 89.19 24 GLU B O 1
ATOM 809 N N . VAL B 1 25 ? 11.859 22.75 18.297 1 89.88 25 VAL B N 1
ATOM 810 C CA . VAL B 1 25 ? 13.312 22.875 18.172 1 89.88 25 VAL B CA 1
ATOM 811 C C . VAL B 1 25 ? 13.664 23.453 16.812 1 89.88 25 VAL B C 1
ATOM 813 O O . VAL B 1 25 ? 14.531 24.328 16.703 1 89.88 25 VAL B O 1
ATOM 816 N N . ASN B 1 26 ? 13.031 22.969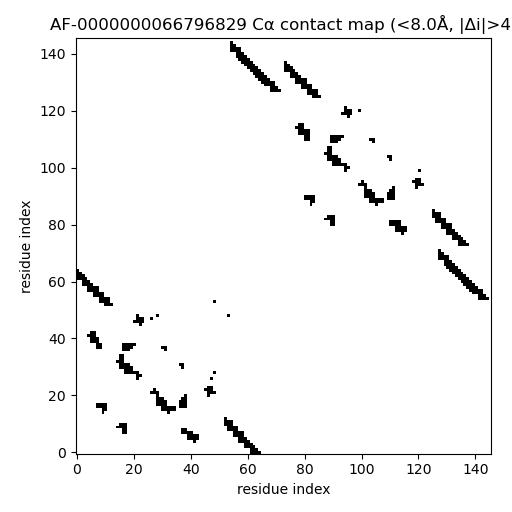 15.812 1 91.94 26 ASN B N 1
ATOM 817 C CA . ASN B 1 26 ? 13.172 23.484 14.453 1 91.94 26 ASN B CA 1
ATOM 818 C C . ASN B 1 26 ? 11.828 23.938 13.891 1 91.94 26 ASN B C 1
ATOM 820 O O . ASN B 1 26 ? 11.078 23.141 13.328 1 91.94 26 ASN B O 1
ATOM 824 N N . ASP B 1 27 ? 11.68 25.266 13.953 1 90.5 27 ASP B N 1
ATOM 825 C CA . ASP B 1 27 ? 10.352 25.766 13.609 1 90.5 27 ASP B CA 1
ATOM 826 C C . ASP B 1 27 ? 10.305 26.266 12.164 1 90.5 27 ASP B C 1
ATOM 828 O O . ASP B 1 27 ? 9.336 26.891 11.75 1 90.5 27 ASP B O 1
ATOM 832 N N . THR B 1 28 ? 11.344 25.953 11.43 1 95.25 28 THR B N 1
ATOM 833 C CA . THR B 1 28 ? 11.328 26.312 10.008 1 95.25 28 THR B CA 1
ATOM 834 C C . THR B 1 28 ? 10.211 25.578 9.281 1 95.25 28 THR B C 1
ATOM 836 O O . THR B 1 28 ? 10.016 24.375 9.469 1 95.25 28 THR B O 1
ATOM 839 N N . VAL B 1 29 ? 9.531 26.375 8.492 1 95.31 29 VAL B N 1
ATOM 840 C CA . VAL B 1 29 ? 8.484 25.781 7.668 1 95.31 29 VAL B CA 1
ATOM 841 C C . VAL B 1 29 ? 8.883 25.844 6.195 1 95.31 29 VAL B C 1
ATOM 843 O O . VAL B 1 29 ? 9.203 26.922 5.68 1 95.31 29 VAL B O 1
ATOM 846 N N . LYS B 1 30 ? 8.883 24.719 5.59 1 97.44 30 LYS B N 1
ATOM 847 C CA . LYS B 1 30 ? 9.18 24.641 4.164 1 97.44 30 LYS B CA 1
ATOM 848 C C . LYS B 1 30 ? 7.914 24.344 3.359 1 97.44 30 LYS B C 1
ATOM 850 O O . LYS B 1 30 ? 7.027 23.625 3.826 1 97.44 30 LYS B O 1
ATOM 855 N N . TYR B 1 31 ? 7.918 24.859 2.1 1 97.88 31 TYR B N 1
ATOM 856 C CA . TYR B 1 31 ? 6.73 24.75 1.257 1 97.88 31 TYR B CA 1
ATOM 857 C C . TYR B 1 31 ? 7.094 24.25 -0.137 1 97.88 31 TYR B C 1
ATOM 859 O O . TYR B 1 31 ? 8.25 24.344 -0.556 1 97.88 31 TYR B O 1
ATOM 867 N N . SER B 1 32 ? 6.125 23.703 -0.758 1 98.56 32 SER B N 1
ATOM 868 C CA . SER B 1 32 ? 6.172 23.375 -2.178 1 98.56 32 SER B CA 1
ATOM 869 C C . SER B 1 32 ? 4.875 23.766 -2.879 1 98.56 32 SER B C 1
ATOM 871 O O . SER B 1 32 ? 3.799 23.719 -2.277 1 98.56 32 SER B O 1
ATOM 873 N N . THR B 1 33 ? 5 24.094 -4.188 1 97.88 33 THR B N 1
ATOM 874 C CA . THR B 1 33 ? 3.803 24.344 -4.98 1 97.88 33 THR B CA 1
ATOM 875 C C . THR B 1 33 ? 3.227 23.031 -5.52 1 97.88 33 THR B C 1
ATOM 877 O O . THR B 1 33 ? 2.107 23.016 -6.039 1 97.88 33 THR B O 1
ATOM 880 N N . ASP B 1 34 ? 3.926 22.047 -5.41 1 97.75 34 ASP B N 1
ATOM 881 C CA . ASP B 1 34 ? 3.49 20.703 -5.82 1 97.75 34 ASP B CA 1
ATOM 882 C C . ASP B 1 34 ? 2.926 19.922 -4.637 1 97.75 34 ASP B C 1
ATOM 884 O O . ASP B 1 34 ? 3.65 19.625 -3.686 1 97.75 34 ASP B O 1
ATOM 888 N N . MET B 1 35 ? 1.651 19.641 -4.691 1 95.81 35 MET B N 1
ATOM 889 C CA . MET B 1 35 ? 0.982 18.906 -3.613 1 95.81 35 MET B CA 1
ATOM 890 C C . MET B 1 35 ? 1.641 17.562 -3.377 1 95.81 35 MET B C 1
ATOM 892 O O . MET B 1 35 ? 1.636 17.047 -2.256 1 95.81 35 MET B O 1
ATOM 896 N N . ARG B 1 36 ? 2.264 17.016 -4.305 1 95.12 36 ARG B N 1
ATOM 897 C CA . ARG B 1 36 ? 2.867 15.688 -4.184 1 95.12 36 ARG B CA 1
ATOM 898 C C . ARG B 1 36 ? 4.059 15.719 -3.229 1 95.12 36 ARG B C 1
ATOM 900 O O . ARG B 1 36 ? 4.473 14.68 -2.715 1 95.12 36 ARG B O 1
ATOM 907 N N . ASP B 1 37 ? 4.523 16.875 -2.973 1 97.5 37 ASP B N 1
ATOM 908 C CA . ASP B 1 37 ? 5.668 17.047 -2.084 1 97.5 37 ASP B CA 1
ATOM 909 C C . ASP B 1 37 ? 5.219 17.234 -0.636 1 97.5 37 ASP B C 1
ATOM 911 O O . ASP B 1 37 ? 6.043 17.203 0.281 1 97.5 37 ASP B O 1
ATOM 915 N N . ALA B 1 38 ? 3.982 17.344 -0.481 1 97.38 38 ALA B N 1
ATOM 916 C CA . ALA B 1 38 ? 3.469 17.672 0.846 1 97.38 38 ALA B CA 1
ATOM 917 C C . ALA B 1 38 ? 3.791 16.578 1.849 1 97.38 38 ALA B C 1
ATOM 919 O O . ALA B 1 38 ? 3.686 15.391 1.528 1 97.38 38 ALA B O 1
ATOM 920 N N . ARG B 1 39 ? 4.121 17.016 2.967 1 95.94 39 ARG B N 1
ATOM 921 C CA . ARG B 1 39 ? 4.262 16.078 4.07 1 95.94 39 ARG B CA 1
ATOM 922 C C . ARG B 1 39 ? 2.9 15.555 4.527 1 95.94 39 ARG B C 1
ATOM 924 O O . ARG B 1 39 ? 1.939 16.328 4.617 1 95.94 39 ARG B O 1
ATOM 931 N N . GLU B 1 40 ? 2.877 14.297 4.84 1 95.94 40 GLU B N 1
ATOM 932 C CA . GLU B 1 40 ? 1.665 13.711 5.402 1 95.94 40 GLU B CA 1
ATOM 933 C C . GLU B 1 40 ? 1.73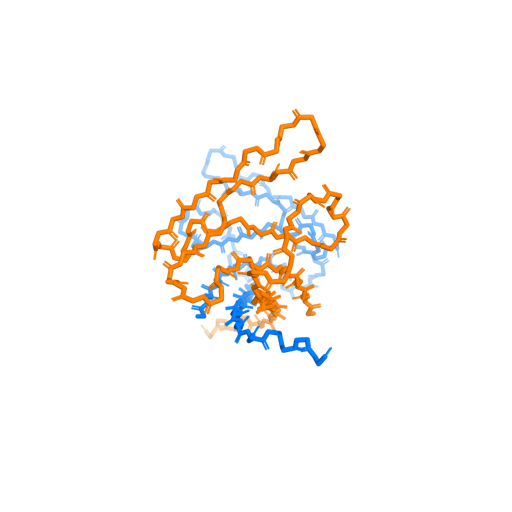5 13.656 6.926 1 95.94 40 GLU B C 1
AT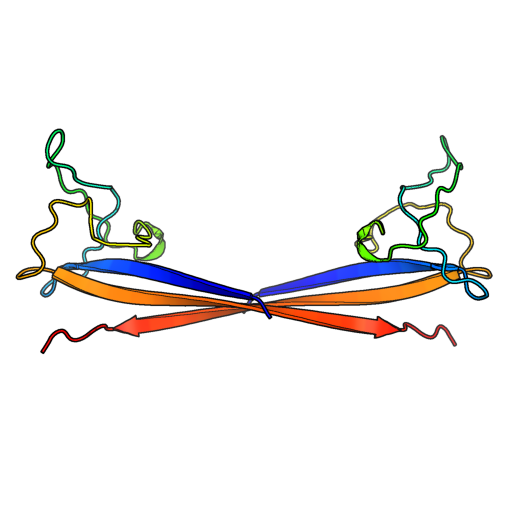OM 935 O O . GLU B 1 40 ? 2.689 13.117 7.492 1 95.94 40 GLU B O 1
ATOM 940 N N . PHE B 1 41 ? 0.735 14.211 7.535 1 93.75 41 PHE B N 1
ATOM 941 C CA . PHE B 1 41 ? 0.646 14.242 8.992 1 93.75 41 PHE B CA 1
ATOM 942 C C . PHE B 1 41 ? -0.422 13.273 9.484 1 93.75 41 PHE B C 1
ATOM 944 O O . PHE B 1 41 ? -1.447 13.078 8.828 1 93.75 41 PHE B O 1
ATOM 951 N N . ASP B 1 42 ? -0.204 12.539 10.664 1 87.06 42 ASP B N 1
ATOM 952 C CA . ASP B 1 42 ? -1.166 11.578 11.188 1 87.06 42 ASP B CA 1
ATOM 953 C C . ASP B 1 42 ? -1.786 12.07 12.492 1 87.06 42 ASP B C 1
ATOM 955 O O . ASP B 1 42 ? -2.6 11.375 13.102 1 87.06 42 ASP B O 1
ATOM 959 N N . GLY B 1 43 ? -1.89 13.328 12.727 1 69.62 43 GLY B N 1
ATOM 960 C CA . GLY B 1 43 ? -2.531 13.898 13.898 1 69.62 43 GLY B CA 1
ATOM 961 C C . GLY B 1 43 ? -1.686 13.789 15.148 1 69.62 43 GLY B C 1
ATOM 962 O O . GLY B 1 43 ? -1.967 14.445 16.156 1 69.62 43 GLY B O 1
ATOM 963 N N . LEU B 1 44 ? -0.884 12.75 15.242 1 63 44 LEU B N 1
ATOM 964 C CA . LEU B 1 44 ? -0.094 12.594 16.453 1 63 44 LEU B CA 1
ATOM 965 C C . LEU B 1 44 ? 1.142 13.484 16.422 1 63 44 LEU B C 1
ATOM 967 O O . LEU B 1 44 ? 1.859 13.594 17.422 1 63 44 LEU B O 1
ATOM 971 N N . ASP B 1 45 ? 1.232 14.133 15.406 1 61.91 45 ASP B N 1
ATOM 972 C CA . ASP B 1 45 ? 2.465 14.898 15.242 1 61.91 45 ASP B CA 1
ATOM 973 C C . ASP B 1 45 ? 2.426 16.188 16.062 1 61.91 45 ASP B C 1
ATOM 975 O O . ASP B 1 45 ? 1.427 16.906 16.047 1 61.91 45 ASP B O 1
ATOM 979 N N . LYS B 1 46 ? 3.318 16.219 17.031 1 72.81 46 LYS B N 1
ATOM 980 C CA . LYS B 1 46 ? 3.512 17.5 17.688 1 72.81 46 LYS B CA 1
ATOM 981 C C . LYS B 1 46 ? 4.121 18.531 16.734 1 72.81 46 LYS B C 1
ATOM 983 O O . LYS B 1 46 ? 5.266 18.375 16.312 1 72.81 46 LYS B O 1
ATOM 988 N N . THR B 1 47 ? 3.338 19.219 16.047 1 81.69 47 THR B N 1
ATOM 989 C CA . THR B 1 47 ? 3.855 20.234 15.125 1 81.69 47 THR B CA 1
ATOM 990 C C . THR B 1 47 ? 3.5 21.641 15.609 1 81.69 47 THR B C 1
ATOM 992 O O . THR B 1 47 ? 2.594 21.812 16.422 1 81.69 47 THR B O 1
ATOM 995 N N . VAL B 1 48 ? 4.387 22.594 15.273 1 88.19 48 VAL B N 1
ATOM 996 C CA . VAL B 1 48 ? 4.156 23.984 15.633 1 88.19 48 VAL B CA 1
ATOM 997 C C . VAL B 1 48 ? 3.635 24.75 14.414 1 88.19 48 VAL B C 1
ATOM 999 O O . VAL B 1 48 ? 4.066 25.875 14.156 1 88.19 48 VAL B O 1
ATOM 1002 N N . ILE B 1 49 ? 2.773 24.141 13.758 1 91.38 49 ILE B N 1
ATOM 1003 C CA . ILE B 1 49 ? 2.219 24.781 12.57 1 91.38 49 ILE B CA 1
ATOM 1004 C C . ILE B 1 49 ? 1.091 25.719 12.969 1 91.38 49 ILE B C 1
ATOM 1006 O O . ILE B 1 49 ? 0.219 25.359 13.758 1 91.38 49 ILE B O 1
ATOM 1010 N N . ASP B 1 50 ? 1.086 26.969 12.453 1 91.62 50 ASP B N 1
ATOM 1011 C CA . ASP B 1 50 ? 0.032 27.953 12.672 1 91.62 50 ASP B CA 1
ATOM 1012 C C . ASP B 1 50 ? -1.197 27.641 11.82 1 91.62 50 ASP B C 1
ATOM 1014 O O . ASP B 1 50 ? -1.265 28.031 10.648 1 91.62 50 ASP B O 1
ATOM 1018 N N . MET B 1 51 ? -2.199 27.141 12.422 1 92.12 51 MET B N 1
ATOM 1019 C CA . MET B 1 51 ? -3.377 26.672 11.688 1 92.12 51 MET B CA 1
ATOM 1020 C C . MET B 1 51 ? -4.301 27.844 11.367 1 92.12 51 MET B C 1
ATOM 1022 O O . MET B 1 51 ? -5.242 27.688 10.586 1 92.12 51 MET B O 1
ATOM 1026 N N . SER B 1 52 ? -4.074 28.953 11.898 1 92.19 52 SER B N 1
ATOM 1027 C CA . SER B 1 52 ? -4.84 30.125 11.492 1 92.19 52 SER B CA 1
ATOM 1028 C C . SER B 1 52 ? -4.48 30.547 10.07 1 92.19 52 SER B C 1
ATOM 1030 O O . SER B 1 52 ? -5.285 31.188 9.391 1 92.19 52 SER B O 1
ATOM 1032 N N . LYS B 1 53 ? -3.34 30.141 9.609 1 94.19 53 LYS B N 1
ATOM 1033 C CA . LYS B 1 53 ? -2.871 30.516 8.281 1 94.19 53 LYS B CA 1
ATOM 1034 C C . LYS B 1 53 ? -2.869 29.312 7.34 1 94.19 53 LYS B C 1
ATOM 1036 O O . LYS B 1 53 ? -2.482 29.422 6.176 1 94.19 53 LYS B O 1
ATOM 1041 N N . HIS B 1 54 ? -3.264 28.219 7.883 1 95.5 54 HIS B N 1
ATOM 1042 C CA . HIS B 1 54 ? -3.199 26.984 7.109 1 95.5 54 HIS B CA 1
ATOM 1043 C C . HIS B 1 54 ? -4.512 26.219 7.195 1 95.5 54 HIS B C 1
ATOM 1045 O O . HIS B 1 54 ? -5.348 26.5 8.062 1 95.5 54 HIS B O 1
ATOM 1051 N N . LYS B 1 55 ? -4.645 25.391 6.23 1 94.12 55 LYS B N 1
ATOM 1052 C CA . LYS B 1 55 ? -5.75 24.438 6.242 1 94.12 55 LYS B CA 1
ATOM 1053 C C . LYS B 1 55 ? -5.258 23.016 5.98 1 94.12 55 LYS B C 1
ATOM 1055 O O . LYS B 1 55 ? -4.223 22.812 5.34 1 94.12 55 LYS B O 1
ATOM 1060 N N . ALA B 1 56 ? -6.078 22.172 6.605 1 94.19 56 ALA B N 1
ATOM 1061 C CA . ALA B 1 56 ? -5.734 20.75 6.434 1 94.19 56 ALA B CA 1
ATOM 1062 C C . ALA B 1 56 ? -6.516 20.141 5.273 1 94.19 56 ALA B C 1
ATOM 1064 O O . ALA B 1 56 ? -7.688 20.469 5.066 1 94.19 56 ALA B O 1
ATOM 1065 N N . ILE B 1 57 ? -5.848 19.344 4.547 1 95.56 57 ILE B N 1
ATOM 1066 C CA . ILE B 1 57 ? -6.445 18.469 3.541 1 95.56 57 ILE B CA 1
ATOM 1067 C C . ILE B 1 57 ? -6.355 17.016 4 1 95.56 57 ILE B C 1
ATOM 1069 O O . ILE B 1 57 ? -5.258 16.484 4.215 1 95.56 57 ILE B O 1
ATOM 1073 N N . LYS B 1 58 ? -7.527 16.422 4.098 1 96 58 LYS B N 1
ATOM 1074 C CA . LYS B 1 58 ? -7.582 15.023 4.5 1 96 58 LYS B CA 1
ATOM 1075 C C . LYS B 1 58 ? -7.305 14.102 3.318 1 96 58 LYS B C 1
ATOM 1077 O O . LYS B 1 58 ? -7.898 14.25 2.25 1 96 58 LYS B O 1
ATOM 1082 N N . LYS B 1 59 ? -6.363 13.258 3.516 1 96.69 59 LYS B N 1
ATOM 1083 C CA . LYS B 1 59 ? -6.047 12.203 2.557 1 96.69 59 LYS B CA 1
ATOM 1084 C C . LYS B 1 59 ? -6.441 10.828 3.098 1 96.69 59 LYS B C 1
ATOM 1086 O O . LYS B 1 59 ? -5.965 10.414 4.156 1 96.69 59 LYS B O 1
ATOM 1091 N N . THR B 1 60 ? -7.273 10.133 2.377 1 97.31 60 THR B N 1
ATOM 1092 C CA . THR B 1 60 ? -7.672 8.789 2.762 1 97.31 60 THR B CA 1
ATOM 1093 C C . THR B 1 60 ? -7.223 7.77 1.716 1 97.31 60 THR B C 1
ATOM 1095 O O . THR B 1 60 ? -7.551 7.902 0.535 1 97.31 60 THR B O 1
ATOM 1098 N N . VAL B 1 61 ? -6.469 6.887 2.115 1 97.44 61 VAL B N 1
ATOM 1099 C CA . VAL B 1 61 ? -6.074 5.766 1.268 1 97.44 61 VAL B CA 1
ATOM 1100 C C . VAL B 1 61 ? -6.852 4.516 1.672 1 97.44 61 VAL B C 1
ATOM 1102 O O . VAL B 1 61 ? -6.762 4.066 2.816 1 97.44 61 VAL B O 1
ATOM 1105 N N . THR B 1 62 ? -7.621 4.016 0.809 1 98.19 62 THR B N 1
ATOM 1106 C CA . THR B 1 62 ? -8.383 2.793 1.046 1 98.19 62 THR B CA 1
ATOM 1107 C C . THR B 1 62 ? -7.824 1.641 0.217 1 98.19 62 THR B C 1
ATOM 1109 O O . THR B 1 62 ? -7.648 1.769 -0.997 1 98.19 62 THR B O 1
ATOM 1112 N N . GLU B 1 63 ? -7.516 0.644 0.93 1 98.19 63 GLU B N 1
ATOM 1113 C CA . GLU B 1 63 ? -7.047 -0.571 0.27 1 98.19 63 GLU B CA 1
ATOM 1114 C C . GLU B 1 63 ? -8.07 -1.696 0.392 1 98.19 63 GLU B C 1
ATOM 1116 O O . GLU B 1 63 ? -8.523 -2.014 1.494 1 98.19 63 GLU B O 1
ATOM 1121 N N . THR B 1 64 ? -8.438 -2.262 -0.718 1 97.81 64 THR B N 1
ATOM 1122 C CA . THR B 1 64 ? -9.305 -3.436 -0.751 1 97.81 64 THR B CA 1
ATOM 1123 C C . THR B 1 64 ? -8.594 -4.609 -1.43 1 97.81 64 THR B C 1
ATOM 1125 O O . THR B 1 64 ? -7.867 -4.418 -2.404 1 97.81 64 THR B O 1
ATOM 1128 N N . ILE B 1 65 ? -8.781 -5.766 -0.798 1 96.56 65 ILE B N 1
ATOM 1129 C CA . ILE B 1 65 ? -8.188 -6.973 -1.354 1 96.56 65 ILE B CA 1
ATOM 1130 C C . ILE B 1 65 ? -9.281 -7.941 -1.784 1 96.56 65 ILE B C 1
ATOM 1132 O O . ILE B 1 65 ? -10.227 -8.188 -1.033 1 96.56 65 ILE B O 1
ATOM 1136 N N . GLU B 1 66 ? -9.203 -8.398 -2.934 1 97.06 66 GLU B N 1
ATOM 1137 C CA . GLU B 1 66 ? -10.109 -9.414 -3.459 1 97.06 66 GLU B CA 1
ATOM 1138 C C . GLU B 1 66 ? -9.352 -10.664 -3.898 1 97.06 66 GLU B C 1
ATOM 1140 O O . GLU B 1 66 ? -8.273 -10.562 -4.484 1 97.06 66 GLU B O 1
ATOM 1145 N N . TYR B 1 67 ? -9.945 -11.812 -3.576 1 96.38 67 TYR B N 1
ATOM 1146 C CA . TYR B 1 67 ? -9.43 -13.094 -4.047 1 96.38 67 TYR B CA 1
ATOM 1147 C C . TYR B 1 67 ? -10.438 -13.773 -4.969 1 96.38 67 TYR B C 1
ATOM 1149 O O . TYR B 1 67 ? -11.641 -13.742 -4.715 1 96.38 67 TYR B O 1
ATOM 1157 N N . GLU B 1 68 ? -9.867 -14.312 -6.027 1 96.12 68 GLU B N 1
ATOM 1158 C CA . GLU B 1 68 ? -10.695 -15.07 -6.969 1 96.12 68 GLU B CA 1
ATOM 1159 C C . GLU B 1 68 ? -9.984 -16.344 -7.418 1 96.12 68 GLU B C 1
ATOM 1161 O O . GLU B 1 68 ? -8.805 -16.312 -7.793 1 96.12 68 GLU B O 1
ATOM 1166 N N . LYS B 1 69 ? -10.742 -17.453 -7.438 1 92.81 69 LYS B N 1
ATOM 1167 C CA . LYS B 1 69 ? -10.195 -18.672 -8.016 1 92.81 69 LYS B CA 1
ATOM 1168 C C . LYS B 1 69 ? -10.094 -18.578 -9.531 1 92.81 69 LYS B C 1
ATOM 1170 O O . LYS B 1 69 ? -11.023 -18.109 -10.188 1 92.81 69 LYS B O 1
ATOM 1175 N N . VAL B 1 70 ? -8.867 -18.938 -9.977 1 88.56 70 VAL B N 1
ATOM 1176 C CA . VAL B 1 70 ? -8.695 -18.922 -11.43 1 88.56 70 VAL B CA 1
ATOM 1177 C C . VAL B 1 70 ? -8.969 -20.312 -11.992 1 88.56 70 VAL B C 1
ATOM 1179 O O . VAL B 1 70 ? -8.438 -21.312 -11.492 1 88.56 70 VAL B O 1
ATOM 1182 N N . GLU B 1 71 ? -10.07 -20.625 -12.672 1 72.94 71 GLU B N 1
ATOM 1183 C CA . GLU B 1 71 ? -10.344 -21.906 -13.312 1 72.94 71 GLU B CA 1
ATOM 1184 C C . GLU B 1 71 ? -9.664 -22.016 -14.672 1 72.94 71 GLU B C 1
ATOM 1186 O O . GLU B 1 71 ? -9.719 -21.078 -15.477 1 72.94 71 GLU B O 1
ATOM 1191 N N . HIS B 1 72 ? -8.672 -22.719 -14.75 1 61.97 72 HIS B N 1
ATOM 1192 C CA . HIS B 1 72 ? -8.234 -23.016 -16.109 1 61.97 72 HIS B CA 1
ATOM 1193 C C . HIS B 1 72 ? -9.164 -24.031 -16.766 1 61.97 72 HIS B C 1
ATOM 1195 O O . HIS B 1 72 ? -9.5 -25.047 -16.172 1 61.97 72 HIS B O 1
ATOM 1201 N N . ASP B 1 73 ? -9.977 -23.516 -17.688 1 49.38 73 ASP B N 1
ATOM 1202 C CA . ASP B 1 73 ? -10.562 -24.531 -18.562 1 49.38 73 ASP B CA 1
ATOM 1203 C C . ASP B 1 73 ? -9.469 -25.328 -19.266 1 49.38 73 ASP B C 1
ATOM 1205 O O . ASP B 1 73 ? -8.391 -24.812 -19.562 1 49.38 73 ASP B O 1
#

Foldseek 3Di:
DDKDKWKWKQFPPDLWTWQDAAAPVRNDTDTDSDSVNTDTHRDCVGGPDDCVGMDIDMDMDDDDDDDDDDDDD/DDKDKWKWKQFPPDLWTWQDAAAPVRRDTDTDSDSVNTDTHRVVRRGPDDCVGMDIDMDMDDDDDDDDDDDDD

Secondary structure (DSSP, 8-state):
-EEEEEEEEEESSSS-EE-S---SS-----EESSGGGPPPBS-STT----TTSEEEEEEEEEEEEEEEE----/-EEEEEEEEEESSSS-EE-S---SS-----EESSGGGPPPB-S-------TTSEEEEEEEEEEEEEEEE----